Protein AF-A0AAW9EAR1-F1 (afdb_monomer_lite)

Secondary structure (DSSP, 8-state):
--SGGG---S----SSHHHHHHHHHTT-------HHHHHHS-GGGB-TTSS-B------------TTS--SS--GGGGGSGGG--

pLDDT: mean 93.39, std 5.81, range [60.12, 98.19]

Radius of gyration: 19.28 Å; chains: 1; bounding box: 40×34×50 Å

Sequence (85 aa):
KAEGKNSPADLLMTVDAGNLIDLVEAGVTQPVESEALKTAIPANLRGADNQWFALSMRARVLYAEKSLPIDNWHYEQLASPEYKG

Structure (mmCIF, N/CA/C/O backbone):
data_AF-A0AAW9EAR1-F1
#
_entry.id   AF-A0AAW9EAR1-F1
#
loop_
_atom_site.group_PDB
_atom_site.id
_atom_site.type_symbol
_atom_site.label_atom_id
_atom_site.label_alt_id
_atom_site.label_comp_id
_atom_site.label_asym_id
_atom_site.label_entity_id
_atom_site.label_seq_id
_atom_site.pdbx_PDB_ins_code
_atom_site.Cartn_x
_atom_site.Cartn_y
_atom_site.Cartn_z
_atom_site.occupancy
_atom_site.B_iso_or_equiv
_atom_site.auth_seq_id
_atom_site.auth_comp_id
_atom_site.auth_asym_id
_atom_site.auth_atom_id
_atom_site.pdbx_PDB_model_num
ATOM 1 N N . LYS A 1 1 ? -6.222 -17.790 13.250 1.00 60.12 1 LYS A N 1
ATOM 2 C CA . LYS A 1 1 ? -7.161 -17.389 14.334 1.00 60.12 1 LYS A CA 1
ATOM 3 C C . LYS A 1 1 ? -6.867 -18.147 15.645 1.00 60.12 1 LYS A C 1
ATOM 5 O O . LYS A 1 1 ? -7.780 -18.714 16.222 1.00 60.12 1 LYS A O 1
ATOM 10 N N . ALA A 1 2 ? -5.608 -18.191 16.102 1.00 73.50 2 ALA A N 1
ATOM 11 C CA . ALA A 1 2 ? -5.216 -19.019 17.253 1.00 73.50 2 ALA A CA 1
ATOM 12 C C . ALA A 1 2 ? -5.588 -18.395 18.614 1.00 73.50 2 ALA A C 1
ATOM 14 O O . ALA A 1 2 ? -5.976 -19.115 19.524 1.00 73.50 2 ALA A O 1
ATOM 15 N N . GLU A 1 3 ? -5.528 -17.064 18.733 1.00 79.69 3 GLU A N 1
ATOM 16 C CA . GLU A 1 3 ? -5.759 -16.357 20.005 1.00 79.69 3 GLU A CA 1
ATOM 17 C C . GLU A 1 3 ? -7.177 -15.772 20.136 1.00 79.69 3 GLU A C 1
ATOM 19 O O . GLU A 1 3 ? -7.745 -15.731 21.228 1.00 79.69 3 GLU A O 1
ATOM 24 N N . GLY A 1 4 ? -7.796 -15.366 19.021 1.00 84.19 4 GLY A N 1
ATOM 25 C CA . GLY A 1 4 ? -9.183 -14.890 18.985 1.00 84.19 4 GLY A CA 1
ATOM 26 C C . GLY A 1 4 ? -9.443 -13.741 19.965 1.00 84.19 4 GLY A C 1
ATOM 27 O O . GLY A 1 4 ? -8.701 -12.767 19.992 1.00 84.19 4 GLY A O 1
ATOM 28 N N . LYS A 1 5 ? -10.489 -13.876 20.792 1.00 85.50 5 LYS A N 1
ATOM 29 C CA . LYS A 1 5 ? -10.868 -12.875 21.808 1.00 85.50 5 LYS A CA 1
ATOM 30 C C . LYS A 1 5 ? -9.822 -12.673 22.911 1.00 85.50 5 LYS A C 1
ATOM 32 O O . LYS A 1 5 ? -9.921 -11.701 23.646 1.00 85.50 5 LYS A O 1
ATOM 37 N N . ASN A 1 6 ? -8.867 -13.592 23.043 1.00 90.69 6 ASN A N 1
ATOM 38 C CA . ASN A 1 6 ? -7.818 -13.532 24.057 1.00 90.69 6 ASN A CA 1
ATOM 39 C C . ASN A 1 6 ? -6.519 -12.929 23.508 1.00 90.69 6 ASN A C 1
ATOM 41 O O . ASN A 1 6 ? -5.508 -12.953 24.206 1.00 90.69 6 ASN A O 1
ATOM 45 N N . SER A 1 7 ? -6.515 -12.455 22.257 1.00 90.56 7 SER A N 1
ATOM 46 C CA . SER A 1 7 ? -5.317 -11.854 21.682 1.00 90.56 7 SER A CA 1
ATOM 47 C C . SER A 1 7 ? -4.980 -10.551 22.411 1.00 90.56 7 SER A C 1
ATOM 49 O O . SER A 1 7 ? -5.874 -9.725 22.603 1.00 90.56 7 SER A O 1
ATOM 51 N N . PRO A 1 8 ? -3.713 -10.341 22.803 1.00 93.25 8 PRO A N 1
ATOM 52 C CA . PRO A 1 8 ? -3.266 -9.097 23.420 1.00 93.25 8 PRO A CA 1
ATOM 53 C C . PRO A 1 8 ? -2.932 -8.016 22.378 1.00 93.25 8 PRO A C 1
ATOM 55 O O . PRO A 1 8 ? -2.373 -6.984 22.731 1.00 93.25 8 PRO A O 1
ATOM 58 N N . ALA A 1 9 ? -3.169 -8.271 21.087 1.00 94.19 9 ALA A N 1
ATOM 59 C CA . ALA A 1 9 ? -2.776 -7.360 20.024 1.00 94.19 9 ALA A CA 1
ATOM 60 C C . ALA A 1 9 ? -3.661 -6.104 19.998 1.00 94.19 9 ALA A C 1
ATOM 62 O O . ALA A 1 9 ? -4.833 -6.173 19.636 1.00 94.19 9 ALA A O 1
ATOM 63 N N . ASP A 1 10 ? -3.062 -4.954 20.307 1.00 94.00 10 ASP A N 1
ATOM 64 C CA . ASP A 1 10 ? -3.713 -3.644 20.178 1.00 94.00 10 ASP A CA 1
ATOM 65 C C . ASP A 1 10 ? -3.539 -3.034 18.778 1.00 94.00 10 ASP A C 1
ATOM 67 O O . ASP A 1 10 ? -4.432 -2.368 18.256 1.00 94.00 10 ASP A O 1
ATOM 71 N N . LEU A 1 11 ? -2.373 -3.251 18.157 1.00 94.44 11 LEU A N 1
ATOM 72 C CA . LEU A 1 11 ? -2.010 -2.704 16.852 1.00 94.44 11 LEU A CA 1
ATOM 73 C C . LEU A 1 11 ? -1.421 -3.788 15.957 1.00 94.44 11 LE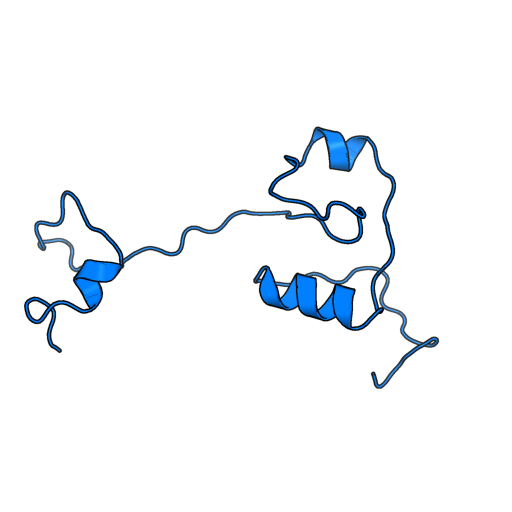U A C 1
ATOM 75 O O . LEU A 1 11 ? -0.516 -4.525 16.350 1.00 94.44 11 LEU A O 1
ATOM 79 N N . LEU A 1 12 ? -1.895 -3.823 14.716 1.00 95.56 12 LEU A N 1
ATOM 80 C CA . LEU A 1 12 ? -1.347 -4.656 13.656 1.00 95.56 12 LEU A CA 1
ATOM 81 C C . LEU A 1 12 ? -0.632 -3.747 12.660 1.00 95.56 12 LEU A C 1
ATOM 83 O O . LEU A 1 12 ? -1.241 -2.863 12.062 1.00 95.56 12 LEU A O 1
ATOM 87 N N . MET A 1 13 ? 0.669 -3.962 12.486 1.00 96.56 13 MET A N 1
ATOM 88 C CA . MET A 1 13 ? 1.476 -3.245 11.505 1.00 96.56 13 MET A CA 1
ATOM 89 C C . MET A 1 13 ? 1.986 -4.243 10.479 1.00 96.56 13 MET A C 1
ATOM 91 O O . MET A 1 13 ? 2.628 -5.230 10.828 1.00 96.56 13 MET A O 1
ATOM 95 N N . THR A 1 14 ? 1.701 -3.983 9.210 1.00 94.81 14 THR A N 1
ATOM 96 C CA . THR A 1 14 ? 2.111 -4.856 8.115 1.00 94.81 14 THR A CA 1
ATOM 97 C C . THR A 1 14 ? 2.738 -4.054 6.986 1.00 94.81 14 THR A C 1
ATOM 99 O O . THR A 1 14 ? 2.624 -2.828 6.908 1.00 94.81 14 THR A O 1
ATOM 102 N N . VAL A 1 15 ? 3.429 -4.775 6.116 1.00 91.62 15 VAL A N 1
ATOM 103 C CA . VAL A 1 15 ? 3.872 -4.291 4.817 1.00 91.62 15 VAL A CA 1
ATOM 104 C C . VAL A 1 15 ? 2.987 -4.945 3.766 1.00 91.62 15 VAL A C 1
ATOM 106 O O . VAL A 1 15 ? 2.707 -6.135 3.880 1.00 91.62 15 VAL A O 1
ATOM 109 N N . ASP A 1 16 ? 2.619 -4.171 2.743 1.00 92.88 16 ASP A N 1
ATOM 110 C CA . ASP A 1 16 ? 1.661 -4.522 1.682 1.00 92.88 16 ASP A CA 1
ATOM 111 C C . ASP A 1 16 ? 0.183 -4.231 2.008 1.00 92.88 16 ASP A C 1
ATOM 113 O O . ASP A 1 16 ? -0.297 -4.455 3.118 1.00 92.88 16 ASP A O 1
ATOM 117 N N . ALA A 1 17 ? -0.533 -3.696 1.015 1.00 91.06 17 ALA A N 1
ATOM 118 C CA . ALA A 1 17 ? -1.946 -3.346 1.144 1.00 91.06 17 ALA A CA 1
ATOM 119 C C . ALA A 1 17 ? -2.862 -4.580 1.111 1.00 91.06 17 ALA A C 1
ATOM 121 O O . ALA A 1 17 ? -3.900 -4.566 1.765 1.00 91.06 17 ALA A O 1
ATOM 122 N N . GLY A 1 18 ? -2.470 -5.651 0.411 1.00 94.00 18 GLY A N 1
ATOM 123 C CA . GLY A 1 18 ? -3.199 -6.919 0.409 1.00 94.00 18 GLY A CA 1
ATOM 124 C C . GLY A 1 18 ? -3.246 -7.524 1.807 1.00 94.00 18 GLY A C 1
ATOM 125 O O . GLY A 1 18 ? -4.323 -7.805 2.313 1.00 94.00 18 GLY A O 1
ATOM 126 N N . ASN A 1 19 ? -2.106 -7.564 2.501 1.00 95.50 19 ASN A N 1
ATOM 127 C CA . ASN A 1 19 ? -2.061 -8.031 3.890 1.00 95.50 19 ASN A CA 1
ATOM 128 C C . ASN A 1 19 ? -2.947 -7.197 4.835 1.00 95.50 19 ASN A C 1
ATOM 130 O O . ASN A 1 19 ? -3.513 -7.744 5.778 1.00 95.50 19 ASN A O 1
ATOM 134 N N . LEU A 1 20 ? -3.057 -5.876 4.629 1.00 94.94 20 LEU A N 1
ATOM 135 C CA . LEU A 1 20 ? -3.986 -5.042 5.406 1.00 94.94 20 LEU A CA 1
ATOM 136 C C . LEU A 1 20 ? -5.439 -5.444 5.145 1.00 94.94 20 LEU A C 1
ATOM 138 O O . LEU A 1 20 ? -6.205 -5.590 6.094 1.00 94.94 20 LEU A O 1
ATOM 142 N N . ILE A 1 21 ? -5.805 -5.635 3.876 1.00 95.31 21 ILE A N 1
ATOM 143 C CA . ILE A 1 21 ? -7.155 -6.046 3.476 1.00 95.31 21 ILE A CA 1
ATOM 144 C C . ILE A 1 21 ? -7.489 -7.424 4.052 1.00 95.31 21 ILE A C 1
ATOM 146 O O . ILE A 1 21 ? -8.552 -7.575 4.645 1.00 95.31 21 ILE A O 1
ATOM 150 N N . ASP A 1 22 ? -6.564 -8.383 4.000 1.00 96.62 22 ASP A N 1
ATOM 151 C CA . ASP A 1 22 ? -6.758 -9.720 4.571 1.00 96.62 22 ASP A CA 1
ATOM 152 C C . ASP A 1 22 ? -7.094 -9.667 6.072 1.00 96.62 22 ASP A C 1
ATOM 154 O O . ASP A 1 22 ? -7.931 -10.430 6.556 1.00 96.62 22 ASP A O 1
ATOM 158 N N . LEU A 1 23 ? -6.474 -8.753 6.831 1.00 95.75 23 LEU A N 1
ATOM 159 C CA . LEU A 1 23 ? -6.780 -8.556 8.255 1.00 95.75 23 LEU A CA 1
ATOM 160 C C . LEU A 1 23 ? -8.189 -7.984 8.466 1.00 95.75 23 LEU A C 1
ATOM 162 O O . LEU A 1 23 ? -8.900 -8.417 9.379 1.00 95.75 23 LEU A O 1
ATOM 166 N N . VAL A 1 24 ? -8.600 -7.048 7.610 1.00 96.06 24 VAL A N 1
ATOM 167 C CA . VAL A 1 24 ? -9.945 -6.460 7.644 1.00 96.06 24 VAL A CA 1
ATOM 168 C C . VAL A 1 24 ? -11.000 -7.509 7.308 1.00 96.06 24 VAL A C 1
ATOM 170 O O . VAL A 1 24 ? -11.942 -7.713 8.073 1.00 96.06 24 VAL A O 1
ATOM 173 N N . GLU A 1 25 ? -10.810 -8.248 6.217 1.00 95.81 25 GLU A N 1
ATOM 174 C CA . GLU A 1 25 ? -11.721 -9.310 5.779 1.00 95.81 25 GLU A CA 1
ATOM 175 C C . GLU A 1 25 ? -11.769 -10.484 6.768 1.00 95.81 25 GLU A C 1
ATOM 177 O O . GLU A 1 25 ? -12.817 -11.105 6.965 1.00 95.81 25 GLU A O 1
ATOM 182 N N . ALA A 1 26 ? -10.665 -10.764 7.466 1.00 95.06 26 ALA A N 1
ATOM 183 C CA . ALA A 1 26 ? -10.632 -11.760 8.532 1.00 95.06 26 ALA A CA 1
ATOM 184 C C . ALA A 1 26 ? -11.431 -11.350 9.785 1.00 95.06 26 ALA A C 1
ATOM 186 O O . ALA A 1 26 ? -11.661 -12.213 10.650 1.00 95.06 26 ALA A O 1
ATOM 187 N N . GLY A 1 27 ? -11.851 -10.082 9.884 1.00 95.00 27 GLY A N 1
ATOM 188 C CA . GLY A 1 27 ? -12.623 -9.527 10.995 1.00 95.00 27 GLY A CA 1
ATOM 189 C C . GLY A 1 27 ? -11.807 -9.375 12.276 1.00 95.00 27 GLY A C 1
ATOM 190 O O . GLY A 1 27 ? -12.347 -9.557 13.367 1.00 95.00 27 GLY A O 1
ATOM 191 N N . VAL A 1 28 ? -10.498 -9.129 12.151 1.00 95.25 28 VAL A N 1
ATOM 192 C CA . VAL A 1 28 ? -9.584 -8.955 13.297 1.00 95.25 28 VAL A CA 1
ATOM 193 C C . VAL A 1 28 ? -9.186 -7.493 13.529 1.00 95.25 28 VAL A C 1
ATOM 195 O O . VAL A 1 28 ? -8.347 -7.216 14.381 1.00 95.25 28 VAL A O 1
ATOM 198 N N . THR A 1 29 ? -9.791 -6.565 12.791 1.00 96.44 29 THR A N 1
ATOM 199 C CA . THR A 1 29 ? -9.618 -5.113 12.924 1.00 96.44 29 THR A CA 1
ATOM 200 C C . THR A 1 29 ? -10.905 -4.450 13.407 1.00 96.44 29 THR A C 1
ATOM 202 O O . THR A 1 29 ? -11.961 -5.079 13.485 1.00 96.44 29 THR A O 1
ATOM 205 N N . GLN A 1 30 ? -10.820 -3.164 13.741 1.00 96.44 30 GLN A N 1
ATOM 206 C CA . GLN A 1 30 ? -11.971 -2.336 14.090 1.00 96.44 30 GLN A CA 1
ATOM 207 C C . GLN A 1 30 ? -11.786 -0.909 13.548 1.00 96.44 30 GLN A C 1
ATOM 209 O O . GLN A 1 30 ? -10.640 -0.473 13.404 1.00 96.44 30 GLN A O 1
ATOM 214 N N . PRO A 1 31 ? -12.874 -0.170 13.260 1.00 97.31 31 PRO A N 1
ATOM 215 C CA . PRO A 1 31 ? -12.788 1.223 12.836 1.00 97.31 31 PRO A CA 1
ATOM 216 C C . PRO A 1 31 ? -12.127 2.114 13.890 1.00 97.31 31 PRO A C 1
ATOM 218 O O . PRO A 1 31 ? -12.431 2.004 15.079 1.00 97.31 31 PRO A O 1
ATOM 221 N N . VAL A 1 32 ? -11.279 3.047 13.453 1.00 97.44 32 VAL A N 1
ATOM 222 C CA . VAL A 1 32 ? -10.695 4.082 14.315 1.00 97.44 32 VAL A CA 1
ATOM 223 C C . VAL A 1 32 ? -11.165 5.461 13.864 1.00 97.44 32 VAL A C 1
ATOM 225 O O . VAL A 1 32 ? -10.753 5.981 12.827 1.00 97.44 32 VAL A O 1
ATOM 228 N N . GLU A 1 33 ? -11.998 6.097 14.685 1.00 96.81 33 GLU A N 1
ATOM 229 C CA . GLU A 1 33 ? -12.444 7.471 14.462 1.00 96.81 33 GLU A CA 1
ATOM 230 C C . GLU A 1 33 ? -11.416 8.462 15.020 1.00 96.81 33 GLU A C 1
ATOM 232 O O . GLU A 1 33 ? -11.325 8.685 16.226 1.00 96.81 33 GLU A O 1
ATOM 237 N N . SER A 1 34 ? -10.614 9.056 14.132 1.00 97.69 34 SER A N 1
ATOM 238 C CA . SER A 1 34 ? -9.587 10.031 14.504 1.00 97.69 34 SER A CA 1
ATOM 239 C C . SER A 1 34 ? -9.460 11.140 13.469 1.00 97.69 34 SER A C 1
ATOM 241 O O . SER A 1 34 ? -9.037 10.910 12.334 1.00 97.69 34 SER A O 1
ATOM 243 N N . GLU A 1 35 ? -9.770 12.370 13.880 1.00 97.44 35 GLU A N 1
ATOM 244 C CA . GLU A 1 35 ? -9.615 13.557 13.031 1.00 97.44 35 GLU A CA 1
ATOM 245 C C . GLU A 1 35 ? -8.150 13.815 12.667 1.00 97.44 35 GLU A C 1
ATOM 247 O O . GLU A 1 35 ? -7.852 14.220 11.543 1.00 97.44 35 GLU A O 1
ATOM 252 N N . ALA A 1 36 ? -7.220 13.496 13.573 1.00 98.19 36 ALA A N 1
ATOM 253 C CA . ALA A 1 36 ? -5.791 13.596 13.297 1.00 98.19 36 ALA A CA 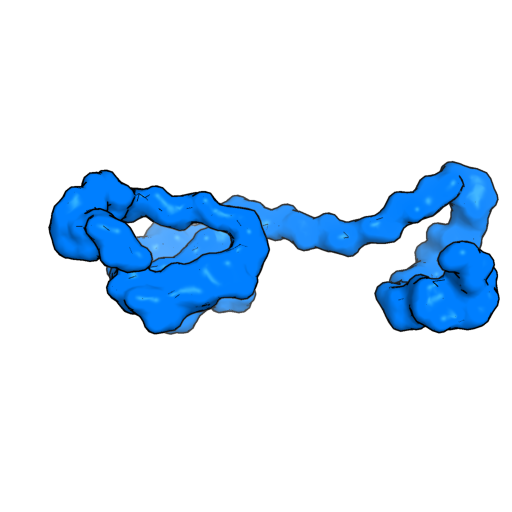1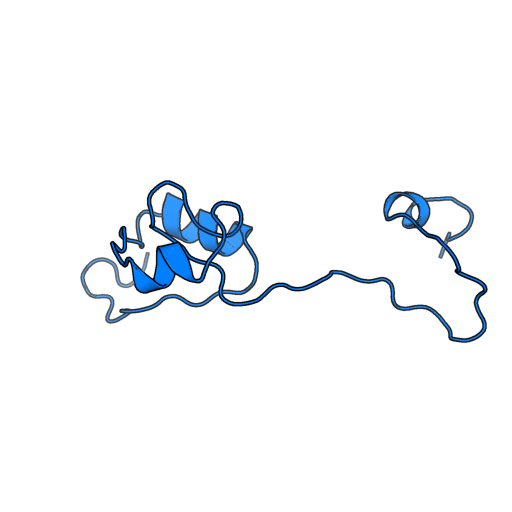
ATOM 254 C C . ALA A 1 36 ? -5.379 12.662 12.146 1.00 98.19 36 ALA A C 1
ATOM 256 O O . ALA A 1 36 ? -4.689 13.096 11.225 1.00 98.19 36 ALA A O 1
ATOM 257 N N . LEU A 1 37 ? -5.853 11.408 12.153 1.00 97.69 37 LEU A N 1
ATOM 258 C CA . LEU A 1 37 ? -5.565 10.447 11.081 1.00 97.69 37 LEU A CA 1
ATOM 259 C C . LEU A 1 37 ? -6.239 10.843 9.765 1.00 97.69 37 LEU A C 1
ATOM 261 O O . LEU A 1 37 ? -5.588 10.829 8.722 1.00 97.69 37 LEU A O 1
ATOM 265 N N . LYS A 1 38 ? -7.516 11.244 9.801 1.00 96.38 38 LYS A N 1
ATOM 266 C CA . LYS A 1 38 ? -8.255 11.682 8.603 1.00 96.38 38 LYS A CA 1
ATOM 267 C C . LYS A 1 38 ? -7.635 12.917 7.948 1.00 96.38 38 LYS A C 1
ATOM 269 O O . LYS A 1 38 ? -7.679 13.029 6.727 1.00 96.38 38 LYS A O 1
ATOM 274 N N . THR A 1 39 ? -7.069 13.819 8.750 1.00 97.62 39 THR A N 1
ATOM 275 C CA . THR A 1 39 ? -6.398 15.034 8.268 1.00 97.62 39 THR A CA 1
ATOM 276 C C . THR A 1 39 ? -5.013 14.728 7.705 1.00 97.62 39 THR A C 1
ATOM 278 O O . THR A 1 39 ? -4.641 15.268 6.667 1.00 97.62 39 THR A O 1
ATOM 281 N N . ALA A 1 40 ? -4.242 13.864 8.372 1.00 97.94 40 ALA A N 1
ATOM 282 C CA . ALA A 1 40 ? -2.874 13.554 7.965 1.00 97.94 40 ALA A CA 1
ATOM 283 C C . ALA A 1 40 ? -2.793 12.597 6.763 1.00 97.94 40 ALA A C 1
ATOM 285 O O . ALA A 1 40 ? -1.813 12.641 6.020 1.00 97.94 40 ALA A O 1
ATOM 286 N N . ILE A 1 41 ? -3.791 11.726 6.576 1.00 97.81 41 ILE A N 1
ATOM 287 C CA . ILE A 1 41 ? -3.734 10.618 5.616 1.00 97.81 41 ILE A CA 1
ATOM 288 C C . ILE A 1 41 ? -4.785 10.821 4.512 1.00 97.81 41 ILE A C 1
ATOM 290 O O . ILE A 1 41 ? -5.990 10.784 4.791 1.00 97.81 41 ILE A O 1
ATOM 294 N N . PRO A 1 42 ? -4.354 10.996 3.245 1.00 97.25 42 PRO A N 1
ATOM 295 C CA . PRO A 1 42 ? -5.252 11.129 2.101 1.00 97.25 42 PRO A CA 1
ATOM 296 C C . PRO A 1 42 ? -6.269 9.988 2.000 1.00 97.25 42 PRO A C 1
ATOM 298 O O . PRO A 1 42 ? -5.966 8.840 2.319 1.00 97.25 42 PRO A O 1
ATOM 301 N N . ALA A 1 43 ? -7.470 10.284 1.493 1.00 97.25 43 ALA A N 1
ATOM 302 C CA . ALA A 1 43 ? -8.566 9.313 1.411 1.00 97.25 43 ALA A CA 1
ATOM 303 C C . ALA A 1 43 ? -8.215 8.051 0.600 1.00 97.25 43 ALA A C 1
ATOM 305 O O . ALA A 1 43 ? -8.680 6.968 0.927 1.00 97.25 43 ALA A O 1
ATOM 306 N N . ASN A 1 44 ? -7.361 8.170 -0.418 1.00 96.88 44 ASN A N 1
ATOM 307 C CA . ASN A 1 44 ? -6.897 7.042 -1.231 1.00 96.88 44 ASN A CA 1
ATOM 308 C C . ASN A 1 44 ? -5.837 6.160 -0.538 1.00 96.88 44 ASN A C 1
ATOM 310 O O . ASN A 1 44 ? -5.397 5.175 -1.124 1.00 96.88 44 ASN A O 1
ATOM 314 N N . LEU A 1 45 ? -5.398 6.519 0.672 1.00 97.31 45 LEU A N 1
ATOM 315 C CA . LEU A 1 45 ? -4.383 5.815 1.464 1.00 97.31 45 LEU A CA 1
ATOM 316 C C . LEU A 1 45 ? -4.924 5.361 2.832 1.00 97.31 45 LEU A C 1
ATOM 318 O O . LEU A 1 45 ? -4.156 5.108 3.762 1.00 97.31 45 LEU A O 1
ATOM 322 N N . ARG A 1 46 ? -6.247 5.258 2.970 1.00 96.81 46 ARG A N 1
ATOM 323 C CA . ARG A 1 46 ? -6.924 4.734 4.162 1.00 96.81 46 ARG A CA 1
ATOM 324 C C . ARG A 1 46 ? -8.207 4.002 3.782 1.00 96.81 46 ARG A C 1
ATOM 326 O O . ARG A 1 46 ? -8.766 4.244 2.713 1.00 96.81 46 ARG A O 1
ATOM 333 N N . GLY A 1 47 ? -8.683 3.132 4.667 1.00 96.38 47 GLY A N 1
ATOM 334 C CA . GLY A 1 47 ? -9.954 2.434 4.487 1.00 96.38 47 GLY A CA 1
ATOM 335 C C . GLY A 1 47 ? -11.136 3.402 4.533 1.00 96.38 47 GLY A C 1
ATOM 336 O O . GLY A 1 47 ? -11.162 4.320 5.355 1.00 96.38 47 GLY A O 1
ATOM 337 N N . ALA A 1 48 ? -12.131 3.196 3.666 1.00 94.62 48 ALA A N 1
ATOM 338 C CA . ALA A 1 48 ? -13.362 3.996 3.667 1.00 94.62 48 ALA A CA 1
ATOM 339 C C . ALA A 1 48 ? -14.184 3.811 4.958 1.00 94.62 48 ALA A C 1
ATOM 341 O O . ALA A 1 48 ? -14.931 4.702 5.353 1.00 94.62 48 ALA A O 1
ATOM 342 N N . ASP A 1 49 ? -14.009 2.668 5.617 1.00 95.62 49 ASP A N 1
ATOM 343 C CA . ASP A 1 49 ? -14.606 2.271 6.892 1.00 95.62 49 ASP A CA 1
ATOM 344 C C . ASP A 1 49 ? -13.695 2.549 8.102 1.00 95.62 49 ASP A C 1
ATOM 346 O O . ASP A 1 49 ? -13.986 2.106 9.210 1.00 95.62 49 ASP A O 1
ATOM 350 N N . ASN A 1 50 ? -12.582 3.264 7.893 1.00 97.00 50 ASN A N 1
ATOM 351 C CA . ASN A 1 50 ? -11.590 3.608 8.912 1.00 97.00 50 ASN A CA 1
ATOM 352 C C . ASN A 1 50 ? -10.954 2.398 9.630 1.00 97.00 50 ASN A C 1
ATOM 354 O O . ASN A 1 50 ? -10.432 2.557 10.732 1.00 97.00 50 ASN A O 1
ATOM 358 N N . GLN A 1 51 ? -10.961 1.200 9.032 1.00 97.62 51 GLN A N 1
ATOM 359 C CA . GLN A 1 51 ? -10.354 0.008 9.646 1.00 97.62 51 GLN A CA 1
ATOM 360 C C . GLN A 1 51 ? -8.839 -0.111 9.438 1.00 97.62 51 GLN A C 1
ATOM 362 O O . GLN A 1 51 ? -8.183 -0.908 10.107 1.00 97.62 51 GLN A O 1
ATOM 367 N N . TRP A 1 52 ? -8.264 0.677 8.528 1.00 97.81 52 TRP A N 1
ATOM 368 C CA . TRP A 1 52 ? -6.825 0.697 8.271 1.00 97.81 52 TRP A CA 1
ATOM 369 C C . TRP A 1 52 ? -6.356 2.056 7.743 1.00 97.81 52 TRP A C 1
ATOM 371 O O . TRP A 1 52 ? -7.118 2.807 7.127 1.00 97.81 52 TRP A O 1
ATOM 381 N N . PHE A 1 53 ? -5.072 2.353 7.959 1.00 98.06 53 PHE A N 1
ATOM 382 C CA . PHE A 1 53 ? -4.432 3.617 7.593 1.00 98.06 53 PHE A CA 1
ATOM 383 C C . PHE A 1 53 ? -2.998 3.368 7.106 1.00 98.06 53 PHE A C 1
ATOM 385 O O . PHE A 1 53 ? -2.241 2.654 7.766 1.00 98.06 53 PHE A O 1
ATOM 392 N N . ALA A 1 54 ? -2.598 3.955 5.973 1.00 97.50 54 ALA A N 1
ATOM 393 C CA . ALA A 1 54 ? -1.218 3.858 5.500 1.00 97.50 54 ALA A CA 1
ATOM 394 C C . ALA A 1 54 ? -0.292 4.808 6.272 1.00 97.50 54 ALA A C 1
ATOM 396 O O . ALA A 1 54 ? -0.608 5.979 6.469 1.00 97.50 54 ALA A O 1
ATOM 397 N N . LEU A 1 55 ? 0.886 4.312 6.656 1.00 97.06 55 LEU A N 1
ATOM 398 C CA . LEU A 1 55 ? 1.896 5.098 7.380 1.00 97.06 55 LEU A CA 1
ATOM 399 C C . LEU A 1 55 ? 3.091 5.500 6.509 1.00 97.06 55 LEU A C 1
ATOM 401 O O . LEU A 1 55 ? 3.770 6.482 6.789 1.00 97.06 55 LEU A O 1
ATOM 405 N N . SER A 1 56 ? 3.369 4.739 5.452 1.00 96.25 56 SER A N 1
ATOM 406 C CA . SER A 1 56 ? 4.427 5.047 4.492 1.00 96.25 56 SER A CA 1
ATOM 407 C C . SER A 1 56 ? 4.039 4.578 3.096 1.00 96.25 56 SER A C 1
ATOM 409 O O . SER A 1 56 ? 3.226 3.668 2.934 1.00 96.25 56 SER A O 1
ATOM 411 N N . MET A 1 57 ? 4.638 5.205 2.085 1.00 95.31 57 MET A N 1
ATOM 412 C CA . MET A 1 57 ? 4.517 4.796 0.690 1.00 95.31 57 MET A CA 1
ATOM 413 C C . MET A 1 57 ? 5.842 4.221 0.210 1.00 95.31 57 MET A C 1
ATOM 415 O O . MET A 1 57 ? 6.916 4.684 0.593 1.00 95.31 57 MET A O 1
ATOM 419 N N . ARG A 1 58 ? 5.764 3.206 -0.649 1.00 95.81 58 ARG A N 1
ATOM 420 C CA . ARG A 1 58 ? 6.935 2.548 -1.224 1.00 95.81 58 ARG A CA 1
ATOM 421 C C . ARG A 1 58 ? 6.745 2.440 -2.724 1.00 95.81 58 ARG A C 1
ATOM 423 O O . ARG A 1 58 ? 5.799 1.806 -3.182 1.00 95.81 58 ARG A O 1
ATOM 430 N N . ALA A 1 59 ? 7.660 3.036 -3.478 1.00 95.50 59 ALA A N 1
ATOM 431 C CA . ALA A 1 59 ? 7.763 2.753 -4.897 1.00 95.50 59 ALA A CA 1
ATOM 432 C C . ALA A 1 59 ? 8.404 1.371 -5.073 1.00 95.50 59 ALA A C 1
ATOM 434 O O . ALA A 1 59 ? 9.447 1.080 -4.483 1.00 95.50 59 ALA A O 1
ATOM 435 N N . ARG A 1 60 ? 7.787 0.516 -5.889 1.00 95.44 60 ARG A N 1
ATOM 436 C CA . ARG A 1 60 ? 8.501 -0.600 -6.510 1.00 95.44 60 ARG A CA 1
ATOM 437 C C . ARG A 1 60 ? 9.275 0.011 -7.679 1.00 95.44 60 ARG A C 1
ATOM 439 O O . ARG A 1 60 ? 8.721 0.817 -8.413 1.00 95.44 60 ARG A O 1
ATOM 446 N N . VAL A 1 61 ? 10.569 -0.259 -7.782 1.00 94.62 61 VAL A N 1
ATOM 447 C CA . VAL A 1 61 ? 11.439 0.373 -8.786 1.00 94.62 61 VAL A CA 1
ATOM 448 C C . VAL A 1 61 ? 12.264 -0.687 -9.494 1.00 94.62 61 VAL A C 1
ATOM 450 O O . VAL A 1 61 ? 12.450 -1.784 -8.964 1.00 94.62 61 VAL A O 1
ATOM 453 N N . LEU A 1 62 ? 12.754 -0.353 -10.684 1.00 93.62 62 LEU A N 1
ATOM 454 C CA . LEU A 1 62 ? 13.713 -1.167 -11.413 1.00 93.62 62 LEU A CA 1
ATOM 455 C C . LEU A 1 62 ? 15.124 -0.851 -10.913 1.00 93.62 62 LEU A C 1
ATOM 457 O 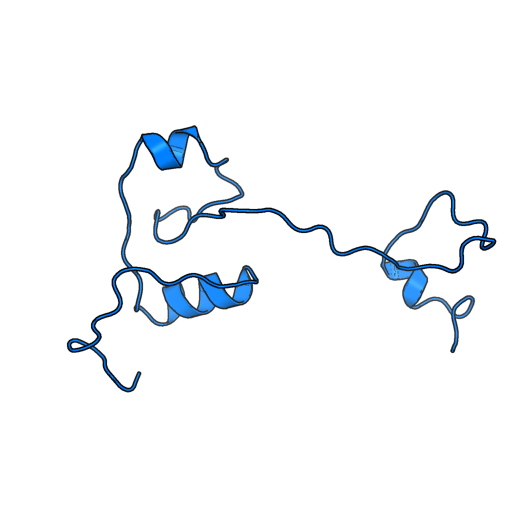O . LEU A 1 62 ? 15.547 0.304 -10.925 1.00 93.62 62 LEU A O 1
ATOM 461 N N . TYR A 1 63 ? 15.858 -1.881 -10.502 1.00 94.06 63 TYR A N 1
ATOM 462 C CA . TYR A 1 63 ? 17.307 -1.782 -10.393 1.00 94.06 63 TYR A CA 1
ATOM 463 C C . TYR A 1 63 ? 17.925 -2.115 -11.747 1.00 94.06 63 TYR A C 1
ATOM 465 O O . TYR A 1 63 ? 17.599 -3.140 -12.340 1.00 94.06 63 TYR A O 1
ATOM 473 N N . ALA A 1 64 ? 18.815 -1.247 -12.216 1.00 92.94 64 ALA A N 1
ATOM 474 C CA . ALA A 1 64 ? 19.506 -1.387 -13.488 1.00 92.94 64 ALA A CA 1
ATOM 475 C C . ALA A 1 64 ? 21.008 -1.150 -13.307 1.00 92.94 64 ALA A C 1
ATOM 477 O O . ALA A 1 64 ? 21.445 -0.490 -12.359 1.00 92.94 64 ALA A O 1
ATOM 478 N N . GLU A 1 65 ? 21.795 -1.708 -14.220 1.00 93.88 65 GLU A N 1
ATOM 479 C CA . GLU A 1 65 ? 23.219 -1.411 -14.321 1.00 93.88 65 GLU A CA 1
ATOM 480 C C . GLU A 1 65 ? 23.411 0.078 -14.681 1.00 93.88 65 GLU A C 1
ATOM 482 O O . GLU A 1 65 ? 22.611 0.661 -15.410 1.00 93.88 65 GLU A O 1
ATOM 487 N N . LYS A 1 66 ? 24.444 0.717 -14.118 1.00 93.25 66 LYS A N 1
ATOM 488 C CA . LYS A 1 66 ? 24.625 2.177 -14.153 1.00 93.25 66 LYS A CA 1
ATOM 489 C C . LYS A 1 66 ? 24.848 2.735 -15.564 1.00 93.25 66 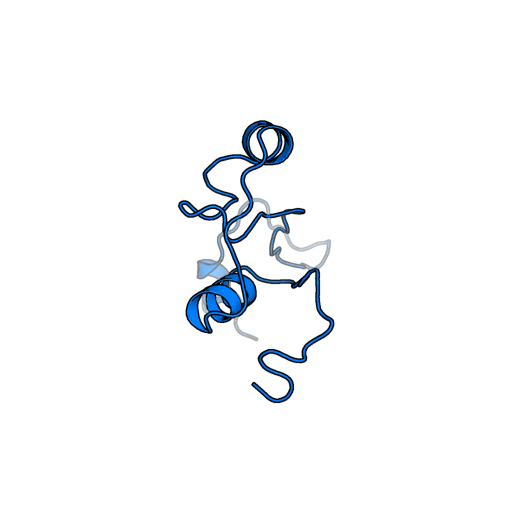LYS A C 1
ATOM 491 O O . LYS A 1 66 ? 24.510 3.891 -15.803 1.00 93.25 66 LYS A O 1
ATOM 496 N N . SER A 1 67 ? 25.468 1.970 -16.457 1.00 94.12 67 SER A N 1
ATOM 497 C CA . SER A 1 67 ? 25.739 2.365 -17.842 1.00 94.12 67 SER A CA 1
ATOM 498 C C . SER A 1 67 ? 24.581 2.090 -18.806 1.00 94.12 67 SER A C 1
ATOM 500 O O . SER A 1 67 ? 24.651 2.517 -19.959 1.00 94.12 67 SER A O 1
ATOM 502 N N . LEU A 1 68 ? 23.515 1.421 -18.355 1.00 90.06 68 LEU A N 1
ATOM 503 C CA . LEU A 1 68 ? 22.362 1.108 -19.189 1.00 90.06 68 LEU A CA 1
ATOM 504 C C . LEU A 1 68 ? 21.561 2.392 -19.496 1.00 90.06 68 LEU A C 1
ATOM 506 O O . LEU A 1 68 ? 21.116 3.063 -18.561 1.00 90.06 68 LEU A O 1
ATOM 510 N N . PRO A 1 69 ? 21.348 2.753 -20.776 1.00 88.38 69 PRO A N 1
ATOM 511 C CA . PRO A 1 69 ? 20.671 3.995 -21.144 1.00 88.38 69 PRO A CA 1
ATOM 512 C C . PRO A 1 69 ? 19.146 3.849 -21.015 1.00 88.38 69 PRO A C 1
ATOM 514 O O . PRO A 1 69 ? 18.442 3.658 -22.004 1.00 88.38 69 PRO A O 1
ATOM 517 N N . ILE A 1 70 ? 18.634 3.907 -19.781 1.00 87.38 70 ILE A N 1
ATOM 518 C CA . ILE A 1 70 ? 17.193 3.896 -19.485 1.00 87.38 70 ILE A CA 1
ATOM 519 C C . ILE A 1 70 ? 16.753 5.294 -19.043 1.00 87.38 70 ILE A C 1
ATOM 521 O O . ILE A 1 70 ? 16.862 5.640 -17.868 1.00 87.38 70 ILE A O 1
ATOM 525 N N . ASP A 1 71 ? 16.203 6.067 -19.979 1.00 84.06 71 ASP A N 1
ATOM 526 C CA . ASP A 1 71 ? 15.644 7.397 -19.688 1.00 84.06 71 ASP A CA 1
ATOM 527 C C . ASP A 1 71 ? 14.144 7.351 -19.353 1.00 84.06 71 ASP A C 1
ATOM 529 O O . ASP A 1 71 ? 13.654 8.131 -18.538 1.00 84.06 71 ASP A O 1
ATOM 533 N N . ASN A 1 72 ? 13.400 6.424 -19.964 1.00 88.12 72 ASN A N 1
ATOM 534 C CA . ASN A 1 72 ? 11.977 6.214 -19.713 1.00 88.12 72 ASN A CA 1
ATOM 535 C C . ASN A 1 72 ? 11.641 4.725 -19.842 1.00 88.12 72 ASN A C 1
ATOM 537 O O . ASN A 1 72 ? 12.061 4.084 -20.806 1.00 88.12 72 ASN A O 1
ATOM 541 N N . TRP A 1 73 ? 10.890 4.182 -18.883 1.00 90.75 73 TRP A N 1
ATOM 542 C CA . TRP A 1 73 ? 10.478 2.781 -18.897 1.00 90.75 73 TRP A CA 1
ATOM 543 C C . TRP A 1 73 ? 9.110 2.570 -18.239 1.00 90.75 73 TRP A C 1
ATOM 545 O O . TRP A 1 73 ? 8.700 3.308 -17.340 1.00 90.75 73 TRP A O 1
ATOM 555 N N . HIS A 1 74 ? 8.431 1.514 -18.671 1.00 94.50 74 HIS A N 1
ATOM 556 C CA . HIS A 1 74 ? 7.180 1.007 -18.123 1.00 94.50 74 HIS A CA 1
ATOM 557 C C . HIS A 1 74 ? 7.342 -0.457 -17.704 1.00 94.50 74 HIS A C 1
ATOM 559 O O . HIS A 1 74 ? 8.166 -1.186 -18.260 1.00 94.50 74 HIS A O 1
ATOM 565 N N . TYR A 1 75 ? 6.552 -0.910 -16.729 1.00 95.06 75 TYR A N 1
ATOM 566 C CA . TYR A 1 75 ? 6.662 -2.269 -16.183 1.00 95.06 75 TYR A CA 1
ATOM 567 C C . TYR A 1 75 ? 6.470 -3.358 -17.236 1.00 95.06 75 TYR A C 1
ATOM 569 O O . TYR A 1 75 ? 7.147 -4.381 -17.195 1.00 95.06 75 TYR A O 1
ATOM 577 N N . GLU A 1 76 ? 5.585 -3.122 -18.197 1.00 94.44 76 GLU A N 1
ATOM 578 C CA . GLU A 1 76 ? 5.258 -4.039 -19.283 1.00 94.44 76 GLU A CA 1
ATOM 579 C C . GLU A 1 76 ? 6.478 -4.339 -20.155 1.00 94.44 76 GLU A C 1
ATOM 581 O O . GLU A 1 76 ? 6.603 -5.443 -20.682 1.00 94.44 76 GLU A O 1
ATOM 586 N N . GLN A 1 77 ? 7.415 -3.389 -20.260 1.00 93.25 77 GLN A N 1
ATOM 587 C CA . GLN A 1 77 ? 8.634 -3.585 -21.035 1.00 93.25 77 GLN A CA 1
ATOM 588 C C . GLN A 1 77 ? 9.516 -4.682 -20.441 1.00 93.25 77 GLN A C 1
ATOM 590 O O . GLN A 1 77 ? 10.204 -5.343 -21.203 1.00 93.25 77 GL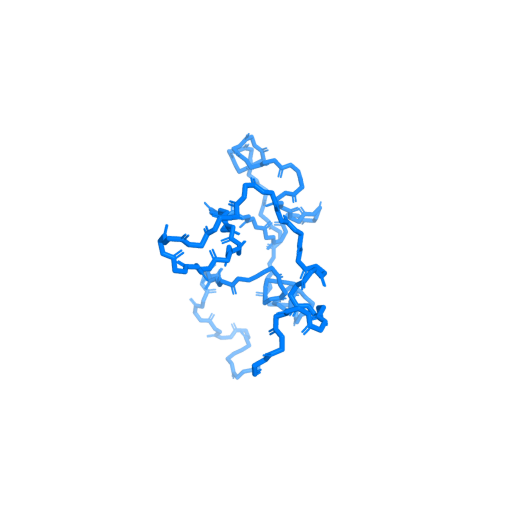N A O 1
ATOM 595 N N . LEU A 1 78 ? 9.446 -4.965 -19.135 1.00 93.00 78 LEU A N 1
ATOM 596 C CA . LEU A 1 78 ? 10.212 -6.059 -18.521 1.00 93.00 78 LEU A CA 1
ATOM 597 C C . LEU A 1 78 ? 9.807 -7.451 -19.039 1.00 93.00 78 LEU A C 1
ATOM 599 O O . LEU A 1 78 ? 10.560 -8.402 -18.861 1.00 93.00 78 LEU A O 1
ATOM 603 N N . ALA A 1 79 ? 8.645 -7.583 -19.688 1.00 95.19 79 ALA A N 1
ATOM 604 C CA . ALA A 1 79 ? 8.213 -8.817 -20.347 1.00 95.19 79 ALA A CA 1
ATOM 605 C C . ALA A 1 79 ? 8.611 -8.886 -21.836 1.00 95.19 79 ALA A C 1
ATOM 607 O O . ALA A 1 79 ? 8.363 -9.898 -22.498 1.00 95.19 79 ALA A O 1
ATOM 608 N N . SER A 1 80 ? 9.200 -7.820 -22.387 1.00 93.12 80 SER A N 1
ATOM 609 C CA . SER A 1 80 ? 9.583 -7.755 -23.795 1.00 93.12 80 SER A CA 1
ATOM 610 C C . SER A 1 80 ? 10.744 -8.705 -24.112 1.00 93.12 80 SER A C 1
ATOM 612 O O . SER A 1 80 ? 11.659 -8.852 -23.299 1.00 93.12 80 SER A O 1
ATOM 614 N N . PRO A 1 81 ? 10.800 -9.275 -25.335 1.00 94.81 81 PRO A N 1
ATOM 615 C CA . PRO A 1 81 ? 11.928 -10.100 -25.775 1.00 94.81 81 PRO A CA 1
ATOM 616 C C . PRO A 1 81 ? 13.297 -9.405 -25.699 1.00 94.81 81 PRO A C 1
ATOM 618 O O . PRO A 1 81 ? 14.312 -10.089 -25.612 1.00 94.81 81 PRO A O 1
ATOM 621 N N . GLU A 1 82 ? 13.326 -8.069 -25.731 1.00 88.38 82 GLU A N 1
ATOM 622 C CA . GLU A 1 82 ? 14.528 -7.240 -25.562 1.00 88.38 82 GLU A CA 1
ATOM 623 C C . GLU A 1 82 ? 15.254 -7.498 -24.233 1.00 88.38 82 GLU A C 1
ATOM 625 O O . GLU A 1 82 ? 16.481 -7.520 -24.203 1.00 88.38 82 GLU A O 1
ATOM 630 N N . TYR A 1 83 ? 14.511 -7.762 -23.153 1.00 88.94 83 TYR A N 1
ATOM 631 C CA . TYR A 1 83 ? 15.063 -8.033 -21.821 1.00 88.94 83 TYR A CA 1
ATOM 632 C C . TYR A 1 83 ? 15.093 -9.527 -21.484 1.00 88.94 83 TYR A C 1
ATOM 634 O O . TYR A 1 83 ? 15.116 -9.904 -20.314 1.00 88.94 83 TYR A O 1
ATOM 642 N N . LYS A 1 84 ? 15.070 -10.399 -22.498 1.00 93.00 84 LYS A N 1
ATOM 643 C CA . LYS A 1 84 ? 15.112 -11.848 -22.293 1.00 93.00 84 LYS A CA 1
ATOM 644 C C . LYS A 1 84 ? 16.408 -12.260 -21.577 1.00 93.00 84 LYS A C 1
ATOM 646 O O . LYS A 1 84 ? 17.494 -12.104 -22.135 1.00 93.00 84 LYS A O 1
ATOM 651 N N . GLY A 1 85 ? 16.257 -12.859 -20.394 1.00 76.88 85 GLY A N 1
ATOM 652 C CA . GLY A 1 85 ? 17.313 -13.421 -19.546 1.00 76.88 85 GLY A CA 1
ATOM 653 C C . GLY A 1 85 ? 16.764 -14.505 -18.633 1.00 76.88 85 GLY A C 1
ATOM 654 O O . GLY A 1 85 ? 15.618 -14.338 -18.161 1.00 76.88 85 GLY A O 1
#

Organism: Klebsiella aerogenes (NCBI:txid548)

Foldseek 3Di:
DVQPPNDPDPDDDDPDPVVLVVCVVVVVFAADDDPVQPVVADPVQADPRRRGGDDDDDDDDDDDDPPDPPPDDDPVCCVPPVVPD